Protein AF-A0AAD0AN65-F1 (afdb_monomer_lite)

pLDDT: mean 78.44, std 17.31, range [37.41, 93.56]

Organism: NCBI:txid2663009

Foldseek 3Di:
DAADPCLPVLLVVLVVQCLVPPAAADEDESVVDPSLVVCVPHPCSVVSVVSNVVVCVVVSGYHYDDDPDPCPVPDDD

Sequence (77 aa):
MGMILNVHDQVDKVINEIERNYSKGLTFTLNELSAVQVVEDMSNFSTFLNMCRSQISNRRVASYVTGSGINAKFRKN

Radius of gyration: 12.69 Å; chains: 1; bounding box: 31×23×33 Å

Secondary structure (DSSP, 8-state):
----S-HHHHHHHHHHHHHHH--TT-EE-GGG-HHHHTTTTSTTHHHHHHHHHHHHHHHT--EE--SS-TTGGG---

Structure (mmCIF, N/CA/C/O backbone):
data_AF-A0AAD0AN65-F1
#
_entry.id   AF-A0AAD0AN65-F1
#
loop_
_atom_site.group_PDB
_atom_site.id
_atom_site.type_symbol
_atom_site.label_atom_id
_atom_site.label_alt_id
_atom_site.label_comp_id
_atom_site.label_asym_id
_atom_site.label_entity_id
_atom_site.label_seq_id
_atom_site.pdbx_PDB_ins_code
_atom_site.Cartn_x
_atom_site.Cartn_y
_atom_site.Cartn_z
_atom_site.occupancy
_atom_site.B_iso_or_equiv
_atom_site.auth_seq_id
_atom_site.auth_comp_id
_atom_site.auth_asym_id
_atom_site.auth_atom_id
_atom_site.pdbx_PDB_model_num
ATOM 1 N N . MET A 1 1 ? 9.195 -4.271 -18.654 1.00 66.00 1 MET A N 1
ATOM 2 C CA . MET A 1 1 ? 8.786 -3.836 -17.303 1.00 66.00 1 MET A CA 1
ATOM 3 C C . MET A 1 1 ? 9.736 -2.768 -16.794 1.00 66.00 1 MET A C 1
ATOM 5 O O . MET A 1 1 ? 10.940 -2.933 -16.954 1.00 66.00 1 MET A O 1
ATOM 9 N N . GLY A 1 2 ? 9.201 -1.700 -16.200 1.00 84.19 2 GLY A N 1
ATOM 10 C CA . GLY A 1 2 ? 9.998 -0.745 -15.427 1.00 84.19 2 GLY A CA 1
ATOM 11 C C . GLY A 1 2 ? 10.428 -1.331 -14.078 1.00 84.19 2 GLY A C 1
ATOM 12 O O . GLY A 1 2 ? 9.991 -2.417 -13.690 1.00 84.19 2 GLY A O 1
ATOM 13 N N . MET A 1 3 ? 11.291 -0.608 -13.368 1.00 89.88 3 MET A N 1
ATOM 14 C CA . MET A 1 3 ? 11.723 -0.941 -12.011 1.00 89.88 3 MET A CA 1
ATOM 15 C C . MET A 1 3 ? 11.381 0.225 -11.087 1.00 89.88 3 MET A C 1
ATOM 17 O O . MET A 1 3 ? 11.566 1.387 -11.451 1.00 89.88 3 MET A O 1
ATOM 21 N N . ILE A 1 4 ? 10.922 -0.076 -9.875 1.00 90.31 4 ILE A N 1
ATOM 22 C CA . ILE A 1 4 ? 10.769 0.933 -8.829 1.00 90.31 4 ILE A CA 1
ATOM 23 C C . ILE A 1 4 ? 12.175 1.412 -8.445 1.00 90.31 4 ILE A C 1
ATOM 25 O O . ILE A 1 4 ? 12.932 0.648 -7.845 1.00 90.31 4 ILE A O 1
ATOM 29 N N . LEU A 1 5 ? 12.514 2.656 -8.797 1.00 88.44 5 LEU A N 1
ATOM 30 C CA . LEU A 1 5 ? 13.837 3.243 -8.543 1.00 88.44 5 LEU A CA 1
ATOM 31 C C . LEU A 1 5 ? 14.057 3.538 -7.050 1.00 88.44 5 LEU A C 1
ATOM 33 O O . LEU A 1 5 ? 15.055 3.111 -6.481 1.00 88.44 5 LEU A O 1
ATOM 37 N N . ASN A 1 6 ? 13.084 4.180 -6.396 1.00 91.12 6 ASN A N 1
ATOM 38 C CA . ASN A 1 6 ? 13.104 4.453 -4.955 1.00 91.12 6 ASN A CA 1
ATOM 39 C C . ASN A 1 6 ? 12.049 3.612 -4.238 1.00 91.12 6 ASN A C 1
ATOM 41 O O . ASN A 1 6 ? 10.939 4.074 -3.975 1.00 91.12 6 ASN A O 1
ATOM 45 N N . VAL A 1 7 ? 12.382 2.356 -3.931 1.00 91.19 7 VAL A N 1
ATOM 46 C CA . VAL A 1 7 ? 11.443 1.437 -3.261 1.00 91.19 7 VAL A CA 1
ATOM 47 C C . VAL A 1 7 ? 11.034 1.965 -1.885 1.00 91.19 7 VAL A C 1
ATOM 49 O O . VAL A 1 7 ? 9.860 1.890 -1.539 1.00 91.19 7 VAL A O 1
ATOM 52 N N . HIS A 1 8 ? 11.968 2.556 -1.135 1.00 91.56 8 HIS A N 1
ATOM 53 C CA . HIS A 1 8 ? 11.697 3.130 0.186 1.00 91.56 8 HIS A CA 1
ATOM 54 C C . HIS A 1 8 ? 10.643 4.245 0.136 1.00 91.56 8 HIS A C 1
ATOM 56 O O . HIS A 1 8 ? 9.654 4.161 0.858 1.00 91.56 8 HIS A O 1
ATOM 62 N N . ASP A 1 9 ? 10.776 5.205 -0.785 1.00 93.38 9 ASP A N 1
ATOM 63 C CA . ASP A 1 9 ? 9.803 6.297 -0.938 1.00 93.38 9 ASP A CA 1
ATOM 64 C C . ASP A 1 9 ? 8.401 5.778 -1.291 1.00 93.38 9 ASP A C 1
ATOM 66 O O . ASP A 1 9 ? 7.394 6.317 -0.831 1.00 93.38 9 ASP A O 1
ATOM 70 N N . GLN A 1 10 ? 8.307 4.729 -2.118 1.00 92.88 10 GLN A N 1
ATOM 71 C CA . GLN A 1 10 ? 7.007 4.131 -2.446 1.00 92.88 10 GLN A CA 1
ATOM 72 C C . GLN A 1 10 ? 6.406 3.394 -1.249 1.00 92.88 10 GLN A C 1
ATOM 74 O O . GLN A 1 10 ? 5.199 3.472 -1.029 1.00 92.88 10 GLN A O 1
ATOM 79 N N . VAL A 1 11 ? 7.232 2.712 -0.451 1.00 92.69 11 VAL A N 1
ATOM 80 C CA . VAL A 1 11 ? 6.781 2.080 0.795 1.00 92.69 11 VAL A CA 1
ATOM 81 C C . VAL A 1 11 ? 6.247 3.142 1.758 1.00 92.69 11 VAL A C 1
ATOM 83 O O . VAL A 1 11 ? 5.163 2.966 2.306 1.00 92.69 11 VAL A O 1
ATOM 86 N N . ASP A 1 12 ? 6.929 4.277 1.912 1.00 92.75 12 ASP A N 1
ATOM 87 C CA . ASP A 1 12 ? 6.456 5.362 2.778 1.00 92.75 12 ASP A CA 1
ATOM 88 C C . ASP A 1 12 ? 5.124 5.952 2.299 1.00 92.75 12 ASP A C 1
ATOM 90 O O . ASP A 1 12 ? 4.256 6.258 3.116 1.00 92.75 12 ASP A O 1
ATOM 94 N N . LYS A 1 13 ? 4.893 6.055 0.983 1.00 93.56 13 LYS A N 1
ATOM 95 C CA . LYS A 1 13 ? 3.576 6.449 0.448 1.00 93.56 13 LYS A CA 1
ATOM 96 C C . LYS A 1 13 ? 2.476 5.464 0.830 1.00 93.56 13 LYS A C 1
ATOM 98 O O . LYS A 1 13 ? 1.410 5.912 1.240 1.00 93.56 13 LYS A O 1
ATOM 103 N N . VAL A 1 14 ? 2.742 4.159 0.739 1.00 92.00 14 VAL A N 1
ATOM 104 C CA . VAL A 1 14 ? 1.803 3.113 1.176 1.00 92.00 14 VAL A CA 1
ATOM 105 C C . VAL A 1 14 ? 1.481 3.267 2.658 1.00 92.00 14 VAL A C 1
ATOM 107 O O . VAL A 1 14 ? 0.312 3.278 3.031 1.00 92.00 14 VAL A O 1
ATOM 110 N N . ILE A 1 15 ? 2.494 3.442 3.510 1.00 90.56 15 ILE A N 1
ATOM 111 C CA . ILE A 1 15 ? 2.278 3.630 4.949 1.00 90.56 15 ILE A CA 1
ATOM 112 C C . ILE A 1 15 ? 1.471 4.900 5.227 1.00 90.56 15 ILE A C 1
ATOM 114 O O . ILE A 1 15 ? 0.507 4.845 5.983 1.00 90.56 15 ILE A O 1
ATOM 118 N N . ASN A 1 16 ? 1.792 6.012 4.568 1.00 91.31 16 ASN A N 1
ATOM 119 C CA . ASN A 1 16 ? 1.056 7.267 4.717 1.00 91.31 16 ASN A CA 1
ATOM 120 C C . ASN A 1 16 ? -0.395 7.177 4.212 1.00 91.31 16 ASN A C 1
ATOM 122 O O . ASN A 1 16 ? -1.257 7.914 4.690 1.00 91.31 16 ASN A O 1
ATOM 126 N N . GLU A 1 17 ? -0.676 6.350 3.202 1.00 91.19 17 GLU A N 1
ATOM 127 C CA . GLU A 1 17 ? -2.043 6.059 2.752 1.00 91.19 17 GLU A CA 1
ATOM 128 C C . GLU A 1 17 ? -2.785 5.235 3.810 1.00 91.19 17 GLU A C 1
ATOM 130 O O . GLU A 1 17 ? -3.917 5.565 4.161 1.00 91.19 17 GLU A O 1
ATOM 135 N N . ILE A 1 18 ? -2.125 4.222 4.382 1.00 88.56 18 ILE A N 1
ATOM 136 C CA . ILE A 1 18 ? -2.692 3.399 5.454 1.00 88.56 18 ILE A CA 1
ATOM 137 C C . ILE A 1 18 ? -3.004 4.254 6.684 1.00 88.56 18 ILE A C 1
ATOM 139 O O . ILE A 1 18 ? -4.129 4.216 7.163 1.00 88.56 18 ILE A O 1
ATOM 143 N N . GLU A 1 19 ? -2.052 5.059 7.160 1.00 86.88 19 GLU A N 1
ATOM 144 C CA . GLU A 1 19 ? -2.212 5.922 8.341 1.00 86.88 19 GLU A CA 1
ATOM 145 C C . GLU A 1 19 ? -3.339 6.957 8.170 1.00 86.88 19 GLU A C 1
ATOM 147 O O . GLU A 1 19 ? -3.991 7.322 9.147 1.00 86.88 19 GLU A O 1
ATOM 152 N N . ARG A 1 20 ? -3.600 7.416 6.936 1.00 87.12 20 ARG A N 1
ATOM 153 C CA . ARG A 1 20 ? -4.678 8.373 6.634 1.00 87.12 20 ARG A CA 1
ATOM 154 C C . ARG A 1 20 ? -6.048 7.724 6.486 1.00 87.12 20 ARG A C 1
ATOM 156 O O . ARG A 1 20 ? -7.038 8.300 6.929 1.00 87.12 20 ARG A O 1
ATOM 163 N N . ASN A 1 21 ? -6.107 6.557 5.851 1.00 84.69 21 ASN A N 1
ATOM 164 C CA . ASN A 1 21 ? -7.369 5.936 5.444 1.00 84.69 21 ASN A CA 1
ATOM 165 C C . ASN A 1 21 ? -7.838 4.839 6.408 1.00 84.69 21 ASN A C 1
ATOM 167 O O . ASN A 1 21 ? -9.023 4.510 6.433 1.00 84.69 21 ASN A O 1
ATOM 171 N N . TYR A 1 22 ? -6.932 4.271 7.206 1.00 79.94 22 TYR A N 1
ATOM 172 C CA . TYR A 1 22 ? -7.208 3.139 8.080 1.00 79.94 22 TYR A CA 1
ATOM 173 C C . TYR A 1 22 ? -6.738 3.425 9.507 1.00 79.94 22 TYR A C 1
ATOM 175 O O . TYR A 1 22 ? -5.582 3.730 9.778 1.00 79.94 22 TYR A O 1
ATOM 183 N N . SER A 1 23 ? -7.661 3.294 10.454 1.00 71.25 23 SER A N 1
ATOM 184 C CA . SER A 1 23 ? -7.375 3.358 11.885 1.00 71.25 23 SER A CA 1
ATOM 185 C C . SER A 1 23 ? -7.029 1.983 12.457 1.00 71.25 23 SER A C 1
ATOM 187 O O . SER A 1 23 ? -7.366 0.937 11.895 1.00 71.25 23 SER A O 1
ATOM 189 N N . LYS A 1 24 ? -6.400 1.984 13.633 1.00 65.06 24 LYS A N 1
ATOM 190 C CA . LYS A 1 24 ? -6.064 0.775 14.390 1.00 65.06 24 LYS A CA 1
ATOM 191 C C . LYS A 1 24 ? -7.302 -0.111 14.592 1.00 65.06 24 LYS A C 1
ATOM 193 O O . LYS A 1 24 ? -8.297 0.331 15.156 1.00 65.06 24 LYS A O 1
ATOM 198 N N . GLY A 1 25 ? -7.222 -1.364 14.144 1.00 64.38 25 GLY A N 1
ATOM 199 C CA . GLY A 1 25 ? -8.322 -2.338 14.200 1.00 64.38 25 GLY A CA 1
ATOM 200 C C . GLY A 1 25 ? -9.147 -2.450 12.912 1.00 64.38 25 GLY A C 1
ATOM 201 O O . GLY A 1 25 ? -9.899 -3.410 12.766 1.00 64.38 25 GLY A O 1
ATOM 202 N N . LEU A 1 26 ? -8.972 -1.536 11.951 1.00 71.12 26 LEU A N 1
ATOM 203 C CA . LEU A 1 26 ? -9.499 -1.727 10.602 1.00 71.12 26 LEU A CA 1
ATOM 204 C C . LEU A 1 26 ? -8.623 -2.702 9.822 1.00 71.12 26 LEU A C 1
ATOM 206 O O . LEU A 1 26 ? -7.406 -2.771 10.008 1.00 71.12 26 LEU A O 1
ATOM 210 N N . THR A 1 27 ? -9.288 -3.469 8.961 1.00 76.19 27 THR A N 1
ATOM 211 C CA . THR A 1 27 ? -8.664 -4.483 8.119 1.00 76.19 27 THR A CA 1
ATOM 212 C C . THR A 1 27 ? -8.660 -4.020 6.671 1.00 76.19 27 THR A C 1
ATOM 214 O O . THR A 1 27 ? -9.705 -3.617 6.162 1.00 76.19 27 THR A O 1
ATOM 217 N N . PHE A 1 28 ? -7.508 -4.108 6.009 1.00 79.94 28 PHE A N 1
ATOM 218 C CA . PHE A 1 28 ? -7.353 -3.748 4.598 1.00 79.94 28 PHE A CA 1
ATOM 219 C C . PHE A 1 28 ? -6.573 -4.807 3.816 1.00 79.94 28 PHE A C 1
ATOM 221 O O . PHE A 1 28 ? -5.886 -5.661 4.394 1.00 79.94 28 PHE A O 1
ATOM 228 N N . THR A 1 29 ? -6.665 -4.729 2.491 1.00 83.31 29 THR A N 1
ATOM 229 C CA . THR A 1 29 ? -5.854 -5.510 1.553 1.00 83.31 29 THR A CA 1
ATOM 230 C C . THR A 1 29 ? -4.850 -4.587 0.871 1.00 83.31 29 THR A C 1
ATOM 232 O O . THR A 1 29 ? -5.217 -3.514 0.408 1.00 83.31 29 THR A O 1
ATOM 235 N N . LEU A 1 30 ? -3.582 -4.998 0.753 1.00 83.75 30 LEU A N 1
ATOM 236 C CA . LEU A 1 30 ? -2.549 -4.174 0.100 1.00 83.75 30 LEU A CA 1
ATOM 237 C C . LEU A 1 30 ? -2.928 -3.768 -1.335 1.00 83.75 30 LEU A C 1
ATOM 239 O O . LEU A 1 30 ? -2.678 -2.636 -1.722 1.00 83.75 30 LEU A O 1
ATOM 243 N N . ASN A 1 31 ? -3.588 -4.647 -2.092 1.00 83.94 31 ASN A N 1
ATOM 244 C CA . ASN A 1 31 ? -4.013 -4.357 -3.467 1.00 83.94 31 ASN A CA 1
ATOM 245 C C . ASN A 1 31 ? -5.166 -3.336 -3.566 1.00 83.94 31 ASN A C 1
ATOM 247 O O . ASN A 1 31 ? -5.430 -2.832 -4.655 1.00 83.94 31 ASN A O 1
ATOM 251 N N . GLU A 1 32 ? -5.865 -3.037 -2.462 1.00 84.00 32 GLU A N 1
ATOM 252 C CA . GLU A 1 32 ? -6.889 -1.978 -2.420 1.00 84.00 32 GLU A CA 1
ATOM 253 C C . GLU A 1 32 ? -6.250 -0.575 -2.333 1.00 84.00 32 GLU A C 1
ATOM 255 O O . GLU A 1 32 ? -6.950 0.419 -2.503 1.00 84.00 32 GLU A O 1
ATOM 260 N N . LEU A 1 33 ? -4.940 -0.477 -2.065 1.00 88.81 33 LEU A N 1
ATOM 261 C CA . LEU A 1 33 ? -4.234 0.796 -1.921 1.00 88.81 33 LEU A CA 1
ATOM 262 C C . LEU A 1 33 ? -3.798 1.349 -3.276 1.00 88.81 33 LEU A C 1
ATOM 264 O O . LEU A 1 33 ? -3.136 0.667 -4.065 1.00 88.81 33 LEU A O 1
ATOM 268 N N . SER A 1 34 ? -4.084 2.629 -3.498 1.00 90.06 34 SER A N 1
ATOM 269 C CA . SER A 1 34 ? -3.748 3.310 -4.751 1.00 90.06 34 SER A CA 1
ATOM 270 C C . SER A 1 34 ? -2.232 3.348 -4.961 1.00 90.06 34 SER A C 1
ATOM 272 O O . SER A 1 34 ? -1.748 3.124 -6.068 1.00 90.06 34 SER A O 1
ATOM 274 N N . ALA A 1 35 ? -1.456 3.552 -3.889 1.00 89.69 35 ALA A N 1
ATOM 275 C CA . ALA A 1 35 ? 0.005 3.557 -3.950 1.00 89.69 35 ALA A CA 1
ATOM 276 C C . ALA A 1 35 ? 0.615 2.196 -4.344 1.00 89.69 35 ALA A C 1
ATOM 278 O O . ALA A 1 35 ? 1.734 2.162 -4.853 1.00 89.69 35 ALA A O 1
ATOM 279 N N . VAL A 1 36 ? -0.101 1.084 -4.134 1.00 90.50 36 VAL A N 1
ATOM 280 C CA . VAL A 1 36 ? 0.346 -0.262 -4.534 1.00 90.50 36 VAL A CA 1
ATOM 281 C C . VAL A 1 36 ? 0.041 -0.523 -6.009 1.00 90.50 36 VAL A C 1
ATOM 283 O O . VAL A 1 36 ? 0.908 -1.032 -6.717 1.00 90.50 36 VAL A O 1
ATOM 286 N N . GLN A 1 37 ? -1.140 -0.122 -6.487 1.00 89.81 37 GLN A N 1
ATOM 287 C CA . GLN A 1 37 ? -1.565 -0.317 -7.882 1.00 89.81 37 GLN A CA 1
ATOM 288 C C . GLN A 1 37 ? -0.629 0.377 -8.882 1.00 89.81 37 GLN A C 1
ATOM 290 O O . GLN A 1 37 ? -0.314 -0.172 -9.929 1.00 89.81 37 GLN A O 1
ATOM 295 N N . VAL A 1 38 ? -0.086 1.549 -8.532 1.00 88.94 38 VAL A N 1
ATOM 296 C CA . VAL A 1 38 ? 0.837 2.312 -9.401 1.00 88.94 38 VAL A CA 1
ATOM 297 C C . VAL A 1 38 ? 2.137 1.555 -9.721 1.00 88.94 38 VAL A C 1
ATOM 299 O O . VAL A 1 38 ? 2.831 1.890 -10.683 1.00 88.94 38 VAL A O 1
ATOM 302 N N . VAL A 1 39 ? 2.497 0.547 -8.922 1.00 90.56 39 VAL A N 1
ATOM 303 C CA . VAL A 1 39 ? 3.764 -0.186 -9.054 1.00 90.56 39 VAL A CA 1
ATOM 304 C C . VAL A 1 39 ? 3.585 -1.692 -9.258 1.00 90.56 39 VAL A C 1
ATOM 306 O O . VAL A 1 39 ? 4.577 -2.420 -9.214 1.00 90.56 39 VAL A O 1
ATOM 309 N N . GLU A 1 40 ? 2.359 -2.168 -9.499 1.00 89.06 40 GLU A N 1
ATOM 310 C CA . GLU A 1 40 ? 2.053 -3.604 -9.602 1.00 89.06 40 GLU A CA 1
ATOM 311 C C . GLU A 1 40 ? 2.743 -4.296 -10.786 1.00 89.06 40 GLU A C 1
ATOM 313 O O . GLU A 1 40 ? 3.218 -5.424 -10.656 1.00 89.06 40 GLU A O 1
ATOM 318 N N . ASP A 1 41 ? 2.913 -3.576 -11.897 1.00 90.69 41 ASP A N 1
ATOM 319 C CA . ASP A 1 41 ? 3.576 -4.067 -13.110 1.00 90.69 41 ASP A CA 1
ATOM 320 C C . ASP A 1 41 ? 5.113 -3.953 -13.066 1.00 90.69 41 ASP A C 1
ATOM 322 O O . ASP A 1 41 ? 5.800 -4.183 -14.067 1.00 90.69 41 ASP A O 1
ATOM 326 N N . MET A 1 42 ? 5.701 -3.562 -11.933 1.00 91.81 42 MET A N 1
ATOM 327 C CA . MET A 1 42 ? 7.147 -3.349 -11.828 1.00 91.81 42 MET A CA 1
ATOM 328 C C . MET A 1 42 ? 7.899 -4.656 -11.558 1.00 91.81 42 MET A C 1
ATOM 330 O O . MET A 1 42 ? 7.471 -5.511 -10.785 1.00 91.81 42 MET A O 1
ATOM 334 N N . SER A 1 43 ? 9.094 -4.798 -12.136 1.00 92.25 43 SER A N 1
ATOM 335 C CA . SER A 1 43 ? 9.885 -6.038 -12.041 1.00 92.25 43 SER A CA 1
ATOM 336 C C . SER A 1 43 ? 10.303 -6.409 -10.612 1.00 92.25 43 SER A C 1
ATOM 338 O O . SER A 1 43 ? 10.482 -7.585 -10.300 1.00 92.25 43 SER A O 1
ATOM 340 N N . ASN A 1 44 ? 10.439 -5.420 -9.728 1.00 91.19 44 ASN A N 1
ATOM 341 C CA . ASN A 1 44 ? 10.786 -5.586 -8.317 1.00 91.19 44 ASN A CA 1
ATOM 342 C C . ASN A 1 44 ? 9.578 -5.453 -7.370 1.00 91.19 44 ASN A C 1
ATOM 344 O O . ASN A 1 44 ? 9.760 -5.228 -6.170 1.00 91.19 44 ASN A O 1
ATOM 348 N N . PHE A 1 45 ? 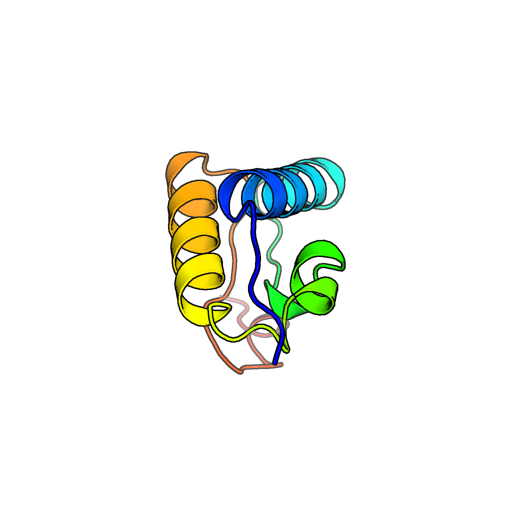8.353 -5.627 -7.877 1.00 90.81 45 PHE A N 1
ATOM 349 C CA . PHE A 1 45 ? 7.125 -5.520 -7.086 1.00 90.81 45 PHE A CA 1
ATOM 350 C C . PHE A 1 45 ? 7.090 -6.479 -5.882 1.00 90.81 45 PHE A C 1
ATOM 352 O O . PHE A 1 45 ? 6.691 -6.089 -4.787 1.00 90.81 45 PHE A O 1
ATOM 359 N N . SER A 1 46 ? 7.592 -7.710 -6.033 1.00 89.75 46 SER A N 1
ATOM 360 C CA . SER A 1 46 ? 7.666 -8.680 -4.924 1.00 89.75 46 SER A CA 1
ATOM 361 C C . SER A 1 46 ? 8.538 -8.178 -3.760 1.00 89.75 46 SER A C 1
ATOM 363 O O . SER A 1 46 ? 8.144 -8.259 -2.594 1.00 89.75 46 SER A O 1
ATOM 365 N N . THR A 1 47 ? 9.693 -7.574 -4.066 1.00 91.25 47 THR A N 1
ATOM 366 C CA . THR A 1 47 ? 10.572 -6.948 -3.064 1.00 91.25 47 THR A CA 1
ATOM 367 C C . THR A 1 47 ? 9.858 -5.801 -2.354 1.00 91.25 47 THR A C 1
ATOM 369 O O . THR A 1 47 ? 9.866 -5.733 -1.125 1.00 91.25 47 THR A O 1
ATOM 372 N N . PHE A 1 48 ? 9.183 -4.940 -3.116 1.00 92.62 48 PHE A N 1
ATOM 373 C CA . PHE A 1 48 ? 8.378 -3.844 -2.583 1.00 92.62 48 PHE A CA 1
ATOM 374 C C . PHE A 1 48 ? 7.265 -4.331 -1.639 1.00 92.62 48 PHE A C 1
ATOM 376 O O . PHE A 1 48 ? 7.130 -3.806 -0.530 1.00 92.62 48 PHE A O 1
ATOM 383 N N . LEU A 1 49 ? 6.516 -5.373 -2.016 1.00 90.81 49 LEU A N 1
ATOM 384 C CA . LEU A 1 49 ? 5.470 -5.950 -1.166 1.00 90.81 49 LEU A CA 1
ATOM 385 C C . LEU A 1 49 ? 6.033 -6.473 0.156 1.00 90.81 49 LEU A C 1
ATOM 387 O O . LEU A 1 49 ? 5.446 -6.237 1.214 1.00 90.81 49 LEU A O 1
ATOM 391 N N . ASN A 1 50 ? 7.178 -7.155 0.121 1.00 89.81 50 ASN A N 1
ATOM 392 C CA . ASN A 1 50 ? 7.822 -7.652 1.335 1.00 89.81 50 ASN A CA 1
ATOM 393 C C . ASN A 1 50 ? 8.245 -6.508 2.269 1.00 89.81 50 ASN A C 1
ATOM 395 O O . ASN A 1 50 ? 8.047 -6.601 3.482 1.00 89.81 50 ASN A O 1
ATOM 399 N N . MET A 1 51 ? 8.750 -5.402 1.716 1.00 91.50 51 MET A N 1
ATOM 400 C CA . MET A 1 51 ? 9.098 -4.214 2.499 1.00 91.50 51 MET A CA 1
ATOM 401 C C . MET A 1 51 ? 7.864 -3.549 3.121 1.00 91.50 51 MET A C 1
ATOM 403 O O . MET A 1 51 ? 7.891 -3.219 4.308 1.00 91.50 51 MET A O 1
ATOM 407 N N . CYS A 1 52 ? 6.762 -3.427 2.371 1.00 90.31 52 CYS A N 1
ATOM 408 C CA . CYS A 1 52 ? 5.495 -2.912 2.901 1.00 90.31 52 CYS A CA 1
ATOM 409 C C . CYS A 1 52 ? 5.016 -3.745 4.096 1.00 90.31 52 CYS A C 1
ATOM 411 O O . CYS A 1 52 ? 4.732 -3.201 5.163 1.00 90.31 52 CYS A O 1
ATOM 413 N N . ARG A 1 53 ? 4.990 -5.077 3.954 1.00 87.50 53 ARG A N 1
ATOM 414 C CA . ARG A 1 53 ? 4.575 -6.004 5.022 1.00 87.50 53 ARG A CA 1
ATOM 415 C C . ARG A 1 53 ? 5.417 -5.848 6.288 1.00 87.50 53 ARG A C 1
ATOM 417 O O . ARG A 1 53 ? 4.864 -5.832 7.388 1.00 87.50 53 ARG A O 1
ATOM 424 N N . SER A 1 54 ? 6.735 -5.703 6.134 1.00 88.75 54 SER A N 1
ATOM 425 C CA . SER A 1 54 ? 7.657 -5.481 7.252 1.00 88.75 54 SER A CA 1
ATOM 426 C C . SER A 1 54 ? 7.364 -4.165 7.983 1.00 88.75 54 SER A C 1
ATOM 428 O O . SER A 1 54 ? 7.210 -4.160 9.205 1.00 88.75 54 SER A O 1
ATOM 430 N N . GLN A 1 55 ? 7.199 -3.061 7.246 1.00 87.88 55 GLN A N 1
ATOM 431 C CA . GLN A 1 55 ? 6.905 -1.747 7.828 1.00 87.88 55 GLN A CA 1
ATOM 432 C C . GLN A 1 55 ? 5.548 -1.708 8.542 1.00 87.88 55 GLN A C 1
ATOM 434 O O . GLN A 1 55 ? 5.467 -1.227 9.673 1.00 87.88 55 GLN A O 1
ATOM 439 N N . ILE A 1 56 ? 4.500 -2.276 7.936 1.00 84.75 56 ILE A N 1
ATOM 440 C CA . ILE A 1 56 ? 3.159 -2.349 8.539 1.00 84.75 56 ILE A CA 1
ATOM 441 C C . ILE A 1 56 ? 3.206 -3.120 9.865 1.00 84.75 56 ILE A C 1
ATOM 443 O O . ILE A 1 56 ? 2.665 -2.657 10.87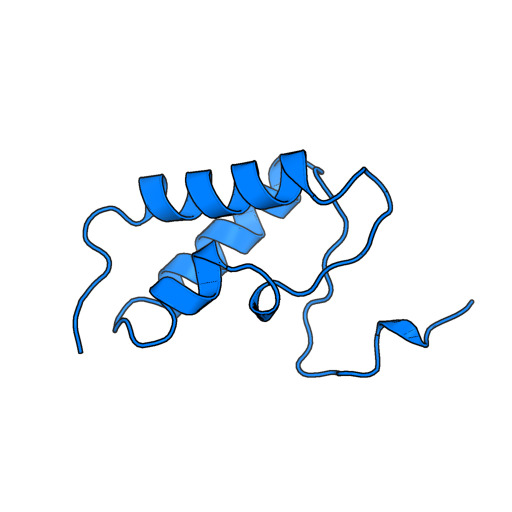2 1.00 84.75 56 ILE A O 1
ATOM 447 N N . SER A 1 57 ? 3.895 -4.268 9.885 1.00 81.88 57 SER A N 1
ATOM 448 C CA . SER A 1 57 ? 4.047 -5.094 11.088 1.00 81.88 57 SER A CA 1
ATOM 449 C C . SER A 1 57 ? 4.810 -4.366 12.199 1.00 81.88 57 SER A C 1
ATOM 451 O O . SER A 1 57 ? 4.407 -4.424 13.361 1.00 81.88 57 SER A O 1
ATOM 453 N N . ASN A 1 58 ? 5.889 -3.658 11.854 1.00 82.44 58 ASN A N 1
ATOM 454 C CA . ASN A 1 58 ? 6.710 -2.933 12.826 1.00 82.44 58 ASN A CA 1
ATOM 455 C C . ASN A 1 58 ? 5.968 -1.742 13.438 1.00 82.44 58 ASN A C 1
ATOM 457 O O . ASN A 1 58 ? 6.026 -1.530 14.648 1.00 82.44 58 ASN A O 1
ATOM 461 N N . ARG A 1 59 ? 5.243 -0.979 12.616 1.00 77.50 59 ARG A N 1
ATOM 462 C CA . ARG A 1 59 ? 4.534 0.225 13.063 1.00 77.50 59 ARG A CA 1
ATOM 463 C C . ARG A 1 59 ? 3.194 -0.068 13.745 1.00 77.50 59 ARG A C 1
ATOM 465 O O . ARG A 1 59 ? 2.653 0.812 14.406 1.00 77.50 59 ARG A O 1
ATOM 472 N N . ARG A 1 60 ? 2.650 -1.288 13.611 1.00 71.38 60 ARG A N 1
ATOM 473 C CA . ARG A 1 60 ? 1.324 -1.680 14.138 1.00 71.38 60 ARG A CA 1
ATOM 474 C C . ARG A 1 60 ? 0.204 -0.705 13.726 1.00 71.38 60 ARG A C 1
ATOM 476 O O . ARG A 1 60 ? -0.731 -0.494 14.498 1.00 71.38 60 ARG A O 1
ATOM 483 N N . VAL A 1 61 ? 0.313 -0.110 12.532 1.00 66.38 61 VAL A N 1
ATOM 484 C CA . VAL A 1 61 ? -0.605 0.940 12.043 1.00 66.38 61 VAL A CA 1
ATOM 485 C C . VAL A 1 61 ? -2.029 0.403 11.921 1.00 66.38 61 VAL A C 1
ATOM 487 O O . VAL A 1 61 ? -2.976 0.995 12.432 1.00 66.38 61 VAL A O 1
ATOM 490 N N . ALA A 1 62 ? -2.173 -0.752 11.276 1.00 67.88 62 ALA A N 1
ATOM 491 C CA . ALA A 1 62 ? -3.449 -1.403 11.033 1.00 67.88 62 ALA A CA 1
ATOM 492 C C . ALA A 1 62 ? -3.239 -2.906 10.797 1.00 67.88 62 ALA A C 1
ATOM 494 O O . ALA A 1 62 ? -2.129 -3.361 10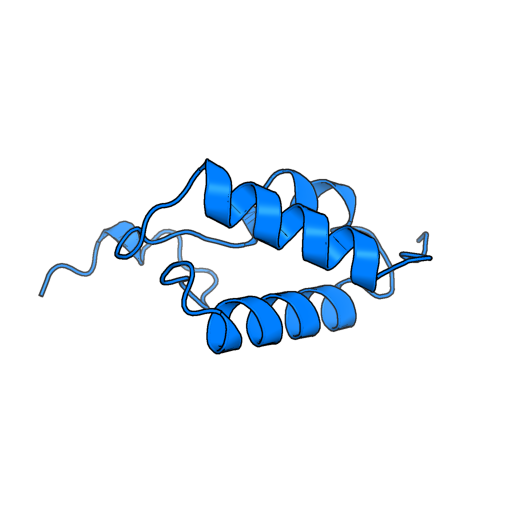.503 1.00 67.88 62 ALA A O 1
ATOM 495 N N . SER A 1 63 ? -4.309 -3.683 10.950 1.00 68.00 63 SER A N 1
ATOM 496 C CA . SER A 1 63 ? -4.302 -5.110 10.635 1.00 68.00 63 SER A CA 1
ATOM 497 C C . SER A 1 63 ? -4.528 -5.280 9.132 1.00 68.00 63 SER A C 1
ATOM 499 O O . SER A 1 63 ? -5.377 -4.611 8.554 1.00 68.00 63 SER A O 1
ATOM 501 N N . TYR A 1 64 ? -3.779 -6.163 8.476 1.00 69.50 64 TYR A N 1
ATOM 502 C CA . TYR A 1 64 ? -3.958 -6.436 7.048 1.00 69.50 64 TYR A CA 1
ATOM 503 C C . TYR A 1 64 ? -4.097 -7.933 6.804 1.00 69.50 64 TYR A C 1
ATOM 505 O O . TYR A 1 64 ? -3.546 -8.751 7.543 1.00 69.50 64 TYR A O 1
ATOM 513 N N . VAL A 1 65 ? -4.856 -8.292 5.773 1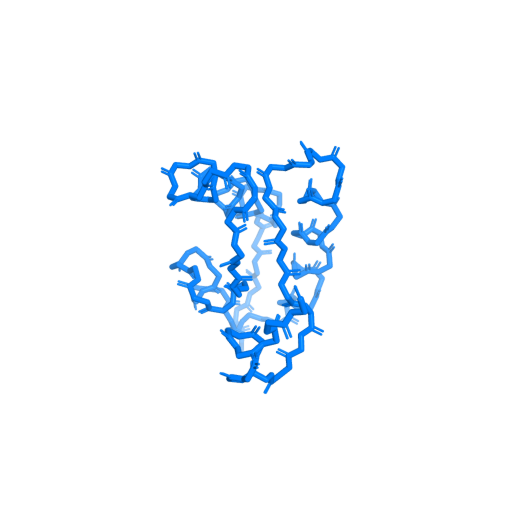.00 66.62 65 VAL A N 1
ATOM 514 C CA . VAL A 1 65 ? -5.083 -9.692 5.404 1.00 66.62 65 VAL A CA 1
ATOM 515 C C . VAL A 1 65 ? -4.046 -10.107 4.369 1.00 66.62 65 VAL A C 1
ATOM 517 O O . VAL A 1 65 ? -3.974 -9.549 3.275 1.00 66.62 65 VAL A O 1
ATOM 520 N N . THR A 1 66 ? -3.264 -11.135 4.694 1.00 59.09 66 THR A N 1
ATOM 521 C CA . THR A 1 66 ? -2.388 -11.838 3.753 1.00 59.09 66 THR A CA 1
ATOM 522 C C . THR A 1 66 ? -3.135 -13.005 3.114 1.00 59.09 66 THR A C 1
ATOM 524 O O . THR A 1 66 ? -3.023 -14.150 3.542 1.00 59.09 66 THR A O 1
ATOM 527 N N . GLY A 1 67 ? -3.91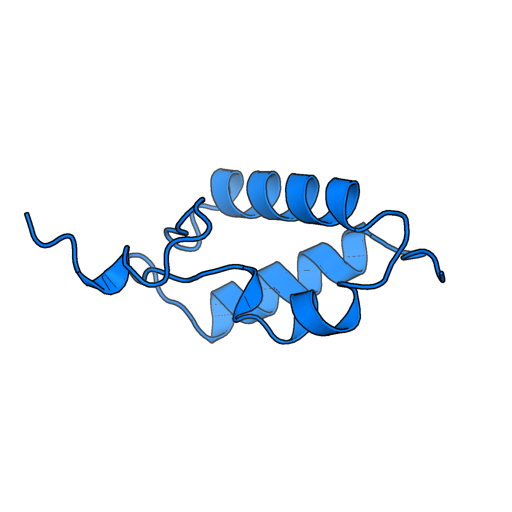6 -12.746 2.070 1.00 47.03 67 GLY A N 1
ATOM 528 C CA . GLY A 1 67 ? -4.500 -13.831 1.286 1.00 47.03 67 GLY A CA 1
ATOM 529 C C . GLY A 1 67 ? -5.229 -13.329 0.055 1.00 47.03 67 GLY A C 1
ATOM 530 O O . GLY A 1 67 ? -5.883 -12.293 0.117 1.00 47.03 67 GLY A O 1
ATOM 531 N N . SER A 1 68 ? -5.177 -14.097 -1.037 1.00 44.22 68 SER A N 1
ATOM 532 C CA . SER A 1 68 ? -5.964 -13.902 -2.271 1.00 44.22 68 SER A CA 1
ATOM 533 C C . SER A 1 68 ? -7.485 -14.036 -2.066 1.00 44.22 68 SER A C 1
ATOM 535 O O . SER A 1 68 ? -8.222 -14.401 -2.974 1.00 44.22 68 SER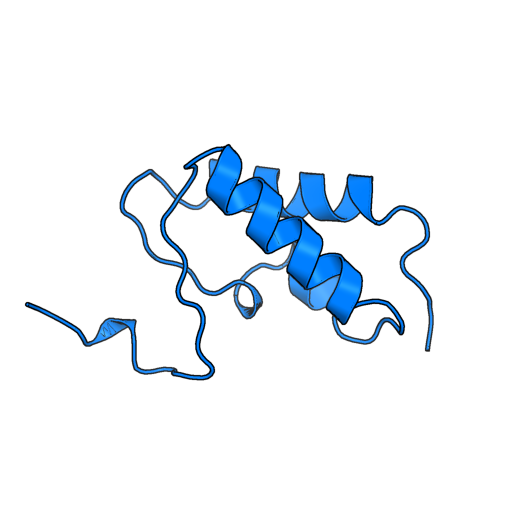 A O 1
ATOM 537 N N . GLY A 1 69 ? -7.982 -13.801 -0.858 1.00 37.47 69 GLY A N 1
ATOM 538 C CA . GLY A 1 69 ? -9.355 -14.034 -0.477 1.00 37.47 69 GLY A CA 1
ATOM 539 C C . GLY A 1 69 ? -10.111 -12.728 -0.361 1.00 37.47 69 GLY A C 1
ATOM 540 O O . GLY A 1 69 ? -10.084 -12.089 0.687 1.00 37.47 69 GLY A O 1
ATOM 541 N N . ILE A 1 70 ? -10.951 -12.476 -1.358 1.00 42.88 70 ILE A N 1
ATOM 542 C CA . ILE A 1 70 ? -12.185 -11.674 -1.284 1.00 42.88 70 ILE A CA 1
ATOM 543 C C . ILE A 1 70 ? -13.048 -12.021 -0.034 1.00 42.88 70 ILE A C 1
ATOM 545 O O . ILE A 1 70 ? -13.975 -11.298 0.313 1.00 42.88 70 ILE A O 1
ATOM 549 N N . ASN A 1 71 ? -12.709 -13.080 0.715 1.00 38.88 71 ASN A N 1
ATOM 550 C CA . ASN A 1 71 ? -13.457 -13.608 1.850 1.00 38.88 71 ASN A CA 1
ATOM 551 C C . ASN A 1 71 ? -12.949 -13.278 3.264 1.00 38.88 71 ASN A C 1
ATOM 553 O O . ASN A 1 71 ? -13.564 -13.729 4.229 1.00 38.88 71 ASN A O 1
ATOM 557 N N . ALA A 1 72 ? -11.894 -12.483 3.464 1.00 45.28 72 ALA A N 1
ATOM 558 C CA . ALA A 1 72 ? -11.503 -12.145 4.842 1.00 45.28 72 ALA A CA 1
ATOM 559 C C . ALA A 1 72 ? -12.468 -11.169 5.542 1.00 45.28 72 ALA A C 1
ATOM 561 O O . ALA A 1 72 ? -12.567 -11.190 6.767 1.00 45.28 72 ALA A O 1
ATOM 562 N N . LYS A 1 73 ? -13.260 -10.396 4.780 1.00 43.97 73 LYS A N 1
ATOM 563 C CA . LYS A 1 73 ? -14.333 -9.541 5.323 1.00 43.97 73 LYS A CA 1
ATOM 564 C C . LYS A 1 73 ? -15.493 -10.344 5.953 1.00 43.97 73 LYS A C 1
ATOM 566 O O . LYS A 1 73 ? -16.338 -9.749 6.612 1.00 43.97 73 LYS A O 1
ATOM 571 N N . PHE A 1 74 ? -15.520 -11.678 5.815 1.00 43.97 74 PHE A N 1
ATOM 572 C CA . PHE A 1 74 ? -16.582 -12.549 6.346 1.00 43.97 74 PHE A CA 1
ATOM 573 C C . PHE A 1 74 ? -16.197 -13.388 7.568 1.00 43.97 74 PHE A C 1
ATOM 575 O O . PHE A 1 74 ? -17.047 -14.113 8.088 1.00 43.97 74 PHE A O 1
ATOM 582 N N . ARG A 1 75 ? -14.962 -13.310 8.078 1.00 37.41 75 ARG A N 1
ATOM 583 C CA . ARG A 1 75 ? -14.594 -14.085 9.272 1.00 37.41 75 ARG A CA 1
ATOM 584 C C . ARG A 1 75 ? -15.003 -13.336 10.546 1.00 37.41 75 ARG A C 1
ATOM 586 O O . ARG A 1 75 ? -14.167 -12.759 11.230 1.00 37.41 75 ARG A O 1
ATOM 593 N N . LYS A 1 76 ? -16.308 -13.344 10.843 1.00 38.00 76 LYS A N 1
ATOM 594 C CA . LYS A 1 76 ? -16.814 -13.141 12.209 1.00 38.00 76 LYS A CA 1
ATOM 595 C C . LYS A 1 76 ? -16.378 -14.340 13.049 1.00 38.00 76 LYS A C 1
ATOM 597 O O . LYS A 1 76 ? -16.654 -15.473 12.660 1.00 38.00 76 LYS A O 1
ATOM 602 N N . ASN A 1 77 ? -15.717 -14.079 14.168 1.00 38.03 77 ASN A N 1
ATOM 603 C CA . ASN A 1 77 ? -15.703 -14.980 15.314 1.00 38.03 77 ASN A CA 1
ATOM 604 C C . ASN A 1 77 ? -16.267 -14.200 16.495 1.00 38.03 77 ASN A C 1
ATOM 606 O O . ASN A 1 77 ? -15.831 -13.037 16.652 1.00 38.03 77 ASN A O 1
#